Protein AF-A0A7R9J8U8-F1 (afdb_monomer_lite)

pLDDT: mean 71.61, std 13.4, range [35.66, 86.31]

Sequence (107 aa):
QFLWSFRLPGEAQKIDRMMECFAQRYCQLNPNIFTNTDTCYVLSFAIIMLNTSLHNPSVKEKPTVEQFISMNRGINNGGDLPQELLMVSDLNSAFVSLSGSQTEAWF

Organism: Timema californicum (NCBI:txid61474)

Foldseek 3Di:
DPDPDDDPDPVVVVVLVLLLVVLVVVCVVVVPFAPDSQLSSVLLVLVLVLVCLVPPPVNPDRDDLVNSQVVSALSRVHHGTDSCVSVDPVSVVVVCVSCDPCSVVSD

Radius of gyration: 14.06 Å; chains: 1; bounding box: 36×34×37 Å

Secondary structure (DSSP, 8-state):
----S----SHHHHHHHHHHHHHHHHHHH-TTT-SSHHHHHHHHHHHHHHHHHHH-TT-SSPPPHHHHHHHTTTTBTTBPPPHHHHH-HHHHHHHHHHHGGGGGGG-

Structure (mmCIF, N/CA/C/O backbone):
data_AF-A0A7R9J8U8-F1
#
_entry.id   AF-A0A7R9J8U8-F1
#
loop_
_atom_site.group_PDB
_atom_site.id
_atom_site.type_symbol
_atom_site.label_atom_id
_atom_site.label_alt_id
_atom_site.label_comp_id
_atom_site.label_asym_id
_atom_site.label_entity_id
_atom_site.label_seq_id
_atom_site.pdbx_PDB_ins_code
_atom_site.Cartn_x
_atom_site.Cartn_y
_atom_site.Cartn_z
_atom_site.occupancy
_atom_site.B_iso_or_equiv
_atom_site.auth_seq_id
_atom_site.auth_comp_id
_atom_site.auth_asym_id
_atom_site.auth_atom_id
_atom_site.pdbx_PDB_model_num
ATOM 1 N N . GLN A 1 1 ? -13.671 -14.207 -3.928 1.00 35.66 1 GLN A N 1
ATOM 2 C CA . GLN A 1 1 ? -12.718 -15.275 -3.554 1.00 35.66 1 GLN A CA 1
ATOM 3 C C . GLN A 1 1 ? -11.736 -15.437 -4.712 1.00 35.66 1 GLN A C 1
ATOM 5 O O . GLN A 1 1 ? -12.099 -16.056 -5.701 1.00 35.66 1 GLN A O 1
ATOM 10 N N . PHE A 1 2 ? -10.576 -14.767 -4.674 1.00 41.38 2 PHE A N 1
ATOM 11 C CA . PHE A 1 2 ? -9.695 -14.668 -5.853 1.00 41.38 2 PHE A CA 1
ATOM 12 C C . PHE A 1 2 ? -8.200 -14.549 -5.503 1.00 41.38 2 PHE A C 1
ATOM 14 O O . PHE A 1 2 ? -7.513 -13.676 -6.009 1.00 41.38 2 PHE A O 1
ATOM 21 N N . LEU A 1 3 ? -7.688 -15.413 -4.618 1.00 45.78 3 LEU A N 1
ATOM 22 C CA . LEU A 1 3 ? -6.253 -15.474 -4.289 1.00 45.78 3 LEU A CA 1
ATOM 23 C C . LEU A 1 3 ? -5.820 -16.912 -3.956 1.00 45.78 3 LEU A C 1
ATOM 25 O O . LEU A 1 3 ? -5.372 -17.177 -2.846 1.00 45.78 3 LEU A O 1
ATOM 29 N N . TRP A 1 4 ? -6.021 -17.877 -4.863 1.00 46.41 4 TRP A N 1
ATOM 30 C CA . TRP A 1 4 ? -5.726 -19.285 -4.536 1.00 46.41 4 TRP A CA 1
ATOM 31 C C . TRP A 1 4 ? -4.945 -20.112 -5.552 1.00 46.41 4 TRP A C 1
ATOM 33 O O . TRP A 1 4 ? -4.903 -21.332 -5.418 1.00 46.41 4 TRP A O 1
ATOM 43 N N . SER A 1 5 ? -4.260 -19.523 -6.532 1.00 43.38 5 SER A N 1
ATOM 44 C CA . SER A 1 5 ? -3.575 -20.394 -7.498 1.00 43.38 5 SER A CA 1
ATOM 45 C C . SER A 1 5 ? -2.422 -19.776 -8.268 1.00 43.38 5 SER A C 1
ATOM 47 O O . SER A 1 5 ? -2.304 -20.019 -9.457 1.00 43.38 5 SER A O 1
ATOM 49 N N . PHE A 1 6 ? -1.508 -19.084 -7.590 1.00 39.88 6 PHE A N 1
ATOM 50 C CA . PHE A 1 6 ? -0.110 -19.097 -8.025 1.00 39.88 6 PHE A CA 1
ATOM 51 C C . PHE A 1 6 ? 0.795 -19.154 -6.796 1.00 39.88 6 PHE A C 1
ATOM 53 O O . PHE A 1 6 ? 0.798 -18.257 -5.959 1.00 39.88 6 PHE A O 1
ATOM 60 N N . ARG A 1 7 ? 1.534 -20.257 -6.650 1.00 41.34 7 ARG A N 1
ATOM 61 C CA . ARG A 1 7 ? 2.593 -20.364 -5.646 1.00 41.34 7 ARG A CA 1
ATOM 62 C C . ARG A 1 7 ? 3.622 -19.265 -5.915 1.00 41.34 7 ARG A C 1
ATOM 64 O O . ARG A 1 7 ? 4.313 -19.337 -6.923 1.00 41.34 7 ARG A O 1
ATOM 71 N N . LEU A 1 8 ? 3.778 -18.318 -4.998 1.00 46.97 8 LEU A N 1
ATOM 72 C CA . LEU A 1 8 ? 4.982 -17.494 -4.916 1.00 46.97 8 LEU A CA 1
ATOM 73 C C . LEU A 1 8 ? 5.891 -18.125 -3.840 1.00 46.97 8 LEU A C 1
ATOM 75 O O . LEU A 1 8 ? 5.517 -18.146 -2.664 1.00 46.97 8 LEU A O 1
ATOM 79 N N . PRO A 1 9 ? 7.014 -18.762 -4.214 1.00 49.59 9 PRO A N 1
ATOM 80 C CA . PRO A 1 9 ? 7.740 -19.671 -3.335 1.00 49.59 9 PRO A CA 1
ATOM 81 C C . PRO A 1 9 ? 8.557 -18.886 -2.295 1.00 49.59 9 PRO A C 1
ATOM 83 O O . PRO A 1 9 ? 9.568 -18.283 -2.615 1.00 49.59 9 PRO A O 1
ATOM 86 N N . GLY A 1 10 ? 8.113 -18.878 -1.035 1.00 56.97 10 GLY A N 1
ATOM 87 C CA . GLY A 1 10 ? 8.876 -18.412 0.137 1.00 56.97 10 GLY A CA 1
ATOM 88 C C . GLY A 1 10 ? 9.053 -16.895 0.298 1.00 56.97 10 GLY A C 1
ATOM 89 O O . GLY A 1 10 ? 8.977 -16.403 1.422 1.00 56.97 10 GLY A O 1
ATOM 90 N N . GLU A 1 11 ? 9.254 -16.144 -0.783 1.00 59.78 11 GLU A N 1
ATOM 91 C CA . GLU A 1 11 ? 9.477 -14.692 -0.731 1.00 59.78 11 GLU A CA 1
ATOM 92 C C . GLU A 1 11 ? 8.177 -13.918 -0.547 1.00 59.78 11 GLU A C 1
ATOM 94 O O . GLU A 1 11 ? 8.080 -13.151 0.402 1.00 59.78 11 GLU A O 1
ATOM 99 N N . ALA A 1 12 ? 7.126 -14.200 -1.322 1.00 64.06 12 ALA A N 1
ATOM 100 C CA . ALA A 1 12 ? 5.846 -13.502 -1.152 1.00 64.06 12 ALA A CA 1
ATOM 101 C C . ALA A 1 12 ? 5.210 -13.697 0.229 1.00 64.06 12 ALA A C 1
ATOM 103 O O . ALA A 1 12 ? 4.536 -12.801 0.714 1.00 64.06 12 ALA A O 1
ATOM 104 N N . GLN A 1 13 ? 5.458 -14.826 0.903 1.00 64.69 13 GLN A N 1
ATOM 105 C CA . GLN A 1 13 ? 5.030 -15.001 2.298 1.00 64.69 13 GLN A CA 1
ATOM 106 C C . GLN A 1 13 ? 5.786 -14.081 3.265 1.00 64.69 13 GLN A C 1
ATOM 108 O O . GLN A 1 13 ? 5.228 -13.661 4.278 1.00 64.69 13 GLN A O 1
ATOM 113 N N . LYS A 1 14 ? 7.054 -13.763 2.980 1.00 69.88 14 LYS A N 1
ATOM 114 C CA . LYS A 1 14 ? 7.793 -12.746 3.738 1.00 69.88 14 LYS A CA 1
ATOM 115 C C . LYS A 1 14 ? 7.252 -11.359 3.426 1.00 69.88 14 LYS A C 1
ATOM 117 O O . LYS A 1 14 ? 7.116 -10.571 4.356 1.00 69.88 14 LYS A O 1
ATOM 122 N N . ILE A 1 15 ? 6.909 -11.100 2.161 1.00 70.88 15 ILE A N 1
ATOM 123 C CA . ILE A 1 15 ? 6.306 -9.833 1.753 1.00 70.88 15 ILE A CA 1
ATOM 124 C C . ILE A 1 15 ? 5.006 -9.600 2.505 1.00 70.88 15 ILE A C 1
ATOM 126 O O . ILE A 1 15 ? 4.867 -8.589 3.181 1.00 70.88 15 ILE A O 1
ATOM 130 N N . ASP A 1 16 ? 4.116 -10.583 2.479 1.00 74.75 16 ASP A N 1
ATOM 131 C CA . ASP A 1 16 ? 2.822 -10.528 3.147 1.00 74.75 16 ASP A CA 1
ATOM 132 C C . ASP A 1 16 ? 2.956 -10.226 4.649 1.00 74.75 16 ASP A C 1
ATOM 134 O O . ASP A 1 16 ? 2.342 -9.290 5.153 1.00 74.75 16 ASP A O 1
ATOM 138 N N . ARG A 1 17 ? 3.867 -10.915 5.353 1.00 78.12 17 ARG A N 1
ATOM 139 C CA . ARG A 1 17 ? 4.133 -10.642 6.777 1.00 78.12 17 ARG A CA 1
ATOM 140 C C . ARG A 1 17 ? 4.713 -9.253 7.035 1.00 78.12 17 ARG A C 1
ATOM 142 O O . ARG A 1 17 ? 4.341 -8.615 8.017 1.00 78.12 17 ARG A O 1
ATOM 149 N N . MET A 1 18 ? 5.637 -8.784 6.194 1.00 73.44 18 MET A N 1
ATOM 150 C CA . MET A 1 18 ? 6.176 -7.427 6.332 1.00 73.44 18 MET A CA 1
ATOM 151 C C . MET A 1 18 ? 5.090 -6.380 6.079 1.00 73.44 18 MET A C 1
ATOM 153 O O . MET A 1 18 ? 5.026 -5.397 6.816 1.00 73.44 18 MET A O 1
ATOM 157 N N . MET A 1 19 ? 4.198 -6.629 5.118 1.00 75.88 19 MET A N 1
ATOM 158 C CA . MET A 1 19 ? 3.052 -5.769 4.836 1.00 75.88 19 MET A CA 1
ATOM 159 C C . MET A 1 19 ? 2.065 -5.706 5.989 1.00 75.88 19 MET A C 1
ATOM 161 O O . MET A 1 19 ? 1.600 -4.622 6.335 1.00 75.88 19 MET A O 1
ATOM 165 N N . GLU A 1 20 ? 1.776 -6.840 6.614 1.00 80.12 20 GLU A N 1
ATOM 166 C CA . GLU A 1 20 ? 0.873 -6.914 7.758 1.00 80.12 20 GLU A CA 1
ATOM 167 C C . GLU A 1 20 ? 1.433 -6.137 8.961 1.00 80.12 20 GLU A C 1
ATOM 169 O O . GLU A 1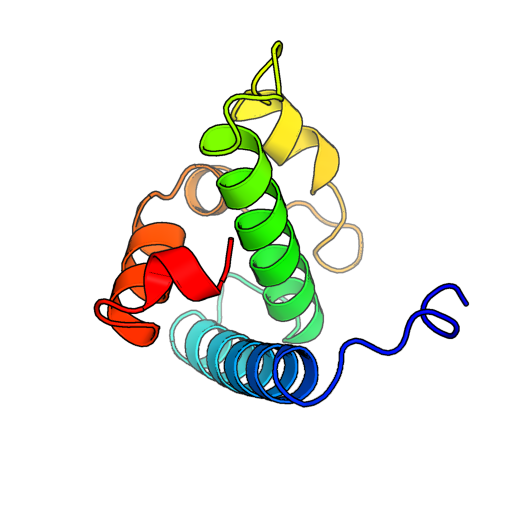 20 ? 0.743 -5.296 9.547 1.00 80.12 20 GLU A O 1
ATOM 174 N N . CYS A 1 21 ? 2.719 -6.332 9.281 1.00 78.44 21 CYS A N 1
ATOM 175 C CA . CYS A 1 21 ? 3.397 -5.577 10.336 1.00 78.44 21 CYS A CA 1
ATOM 176 C C . CYS A 1 21 ? 3.476 -4.078 10.020 1.00 78.44 21 CYS A C 1
ATOM 178 O O . CYS A 1 21 ? 3.280 -3.250 10.915 1.00 78.44 21 CYS A O 1
ATOM 180 N N . PHE A 1 22 ? 3.743 -3.720 8.762 1.00 77.50 22 PHE A N 1
ATOM 181 C CA . PHE A 1 22 ? 3.755 -2.331 8.323 1.00 77.50 22 PHE A CA 1
ATOM 182 C C . PHE A 1 22 ? 2.383 -1.682 8.491 1.00 77.50 22 PHE A C 1
ATOM 184 O O . PHE A 1 22 ? 2.287 -0.645 9.143 1.00 77.50 22 PHE A O 1
ATOM 191 N N . ALA A 1 23 ? 1.326 -2.310 7.972 1.00 80.94 23 ALA A N 1
ATOM 192 C CA . ALA A 1 23 ? -0.032 -1.789 8.044 1.00 80.94 23 ALA A CA 1
ATOM 193 C C . ALA A 1 23 ? -0.478 -1.591 9.499 1.00 80.94 23 ALA A C 1
ATOM 195 O O . ALA A 1 23 ? -0.981 -0.527 9.863 1.00 80.94 23 ALA A O 1
ATOM 196 N N . GLN A 1 24 ? -0.207 -2.570 10.368 1.00 81.62 24 GLN A N 1
ATOM 197 C CA . GLN A 1 24 ? -0.475 -2.451 11.803 1.00 81.62 24 GLN A CA 1
ATOM 198 C C . GLN A 1 24 ? 0.275 -1.271 12.424 1.00 81.62 24 GLN A C 1
ATOM 200 O O . GLN A 1 24 ? -0.323 -0.458 13.134 1.00 81.62 24 GLN A O 1
ATOM 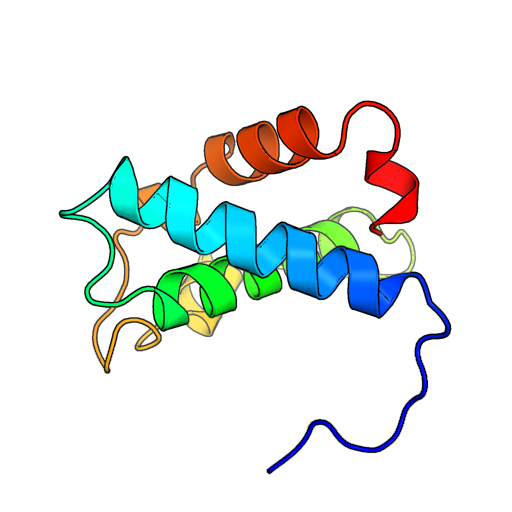205 N N . ARG A 1 25 ? 1.578 -1.147 12.150 1.00 80.81 25 ARG A N 1
ATOM 206 C CA . ARG A 1 25 ? 2.400 -0.078 12.722 1.00 80.81 25 ARG A CA 1
ATOM 207 C C . ARG A 1 25 ? 1.990 1.297 12.203 1.00 80.81 25 ARG A C 1
ATOM 209 O O . ARG A 1 25 ? 1.923 2.243 12.984 1.00 80.81 25 ARG A O 1
ATOM 216 N N . TYR A 1 26 ? 1.700 1.408 10.914 1.00 76.81 26 TYR A N 1
ATOM 217 C CA . TYR A 1 26 ? 1.309 2.656 10.278 1.00 76.81 26 TYR A CA 1
ATOM 218 C C . TYR A 1 26 ? -0.073 3.115 10.758 1.00 76.81 26 TYR A C 1
ATOM 220 O O . TYR A 1 26 ? -0.222 4.286 11.099 1.00 76.81 26 TYR A O 1
ATOM 228 N N . CYS A 1 27 ? -1.043 2.205 10.915 1.00 79.44 27 CYS A N 1
ATOM 229 C CA . CYS A 1 27 ? -2.322 2.512 11.567 1.00 79.44 27 CYS A CA 1
ATOM 230 C C . CYS A 1 27 ? -2.152 2.993 13.013 1.00 79.44 27 CYS A C 1
ATOM 232 O O . CYS A 1 27 ? -2.802 3.955 13.410 1.00 79.44 27 CYS A O 1
ATOM 234 N N . GLN A 1 28 ? -1.276 2.360 13.802 1.00 80.81 28 GLN A N 1
ATOM 235 C CA . GLN A 1 28 ? -1.024 2.776 15.191 1.00 80.81 28 GLN A CA 1
ATOM 236 C C . GLN A 1 28 ? -0.424 4.181 15.288 1.00 80.81 28 GLN A C 1
ATOM 238 O O . GLN A 1 28 ? -0.759 4.930 16.202 1.00 80.81 28 GLN A O 1
ATOM 243 N N . LEU A 1 29 ? 0.475 4.532 14.365 1.00 79.94 29 LEU A N 1
ATOM 244 C CA . LEU A 1 29 ? 1.085 5.861 14.314 1.00 79.94 29 LEU A CA 1
ATOM 245 C C . LEU A 1 29 ? 0.125 6.919 13.749 1.00 79.94 29 LEU A C 1
ATOM 247 O O . LEU A 1 29 ? 0.283 8.099 14.048 1.00 79.94 29 LEU A O 1
ATOM 251 N N . ASN A 1 30 ? -0.882 6.496 12.980 1.00 78.50 30 ASN A N 1
ATOM 252 C CA . ASN A 1 30 ? -1.831 7.367 12.293 1.00 78.50 30 ASN A CA 1
ATOM 253 C C . ASN A 1 30 ? -3.296 6.979 12.599 1.00 78.50 30 ASN A C 1
ATOM 255 O O . ASN A 1 30 ? -4.041 6.601 11.687 1.00 78.50 30 ASN A O 1
ATOM 259 N N . PRO A 1 31 ? -3.746 7.090 13.864 1.00 77.56 31 PRO A N 1
ATOM 260 C CA . PRO A 1 31 ? -5.042 6.563 14.308 1.00 77.56 31 PRO A CA 1
ATOM 261 C C . PRO A 1 31 ? -6.261 7.256 13.679 1.00 77.56 31 PRO A C 1
ATOM 263 O O . PRO A 1 31 ? -7.353 6.702 13.701 1.00 77.56 31 PRO A O 1
ATOM 266 N N . ASN A 1 32 ? -6.089 8.452 13.105 1.00 80.62 32 ASN A N 1
ATOM 267 C CA . ASN A 1 32 ? -7.178 9.234 12.506 1.00 80.62 32 ASN A CA 1
ATOM 268 C C . ASN A 1 32 ? -7.293 9.064 10.984 1.00 80.62 32 ASN A C 1
ATOM 270 O O . ASN A 1 32 ? -8.177 9.659 10.373 1.00 80.62 32 ASN A O 1
ATOM 274 N N . ILE A 1 33 ? -6.381 8.310 10.363 1.00 76.75 33 ILE A N 1
ATOM 275 C CA . ILE A 1 33 ? -6.297 8.198 8.901 1.00 76.75 33 ILE A CA 1
ATOM 276 C C . ILE A 1 33 ? -7.061 6.975 8.390 1.00 76.75 33 ILE A C 1
ATOM 278 O O . ILE A 1 33 ? -7.756 7.065 7.381 1.00 76.75 33 ILE A O 1
ATOM 282 N N . PHE A 1 34 ? -6.950 5.841 9.083 1.00 79.31 34 PHE A N 1
ATOM 283 C CA . PHE A 1 34 ? -7.569 4.585 8.663 1.00 79.31 34 PHE A CA 1
ATOM 284 C C . PHE A 1 34 ? -8.648 4.163 9.643 1.00 79.31 34 PHE A C 1
ATOM 286 O O . PHE A 1 34 ? -8.428 4.156 10.853 1.00 79.31 34 PHE A O 1
ATOM 293 N N . THR A 1 35 ? -9.798 3.750 9.118 1.00 77.81 35 THR A N 1
ATOM 294 C CA . THR A 1 35 ? -10.902 3.249 9.944 1.00 77.81 35 THR A CA 1
ATOM 295 C C . THR A 1 35 ? -10.665 1.804 10.397 1.00 77.81 35 THR A C 1
ATOM 297 O O . THR A 1 35 ? -11.171 1.393 11.438 1.00 77.81 35 THR A O 1
ATOM 300 N N . ASN A 1 36 ? -9.874 1.031 9.647 1.00 79.31 36 ASN A N 1
ATOM 301 C CA . ASN A 1 36 ? -9.402 -0.295 10.039 1.00 79.31 36 ASN A CA 1
ATOM 302 C C . ASN A 1 36 ? -7.997 -0.581 9.480 1.00 79.31 36 ASN A C 1
ATOM 304 O O . ASN A 1 36 ? -7.513 0.080 8.559 1.00 79.31 36 ASN A O 1
ATOM 308 N N . THR A 1 37 ? -7.345 -1.600 10.037 1.00 80.81 37 THR A N 1
ATOM 309 C CA . THR A 1 37 ? -6.023 -2.050 9.581 1.00 80.81 37 THR A CA 1
ATOM 310 C C . THR A 1 37 ? -6.071 -2.685 8.190 1.00 80.81 37 THR A C 1
ATOM 312 O O . THR A 1 37 ? -5.116 -2.544 7.430 1.00 80.81 37 THR A O 1
ATOM 315 N N . ASP A 1 38 ? -7.202 -3.289 7.814 1.00 84.00 38 ASP A N 1
ATOM 316 C CA . ASP A 1 38 ? -7.397 -3.905 6.495 1.00 84.00 38 ASP A CA 1
ATOM 317 C C . ASP A 1 38 ? -7.273 -2.880 5.359 1.00 84.00 38 ASP A C 1
ATOM 319 O O . ASP A 1 38 ? -6.638 -3.152 4.343 1.00 84.00 38 ASP A O 1
ATOM 323 N N . THR A 1 39 ? -7.799 -1.665 5.546 1.00 85.19 39 THR A N 1
ATOM 324 C CA . THR A 1 39 ? -7.666 -0.568 4.573 1.00 85.19 39 THR A CA 1
ATOM 325 C C . THR A 1 39 ? -6.203 -0.185 4.386 1.00 85.19 39 THR A C 1
ATOM 327 O O . THR A 1 39 ? -5.758 0.047 3.264 1.00 85.19 39 THR A O 1
ATOM 330 N N . CYS A 1 40 ? -5.434 -0.138 5.474 1.00 83.31 40 CYS A N 1
ATOM 331 C CA . CYS A 1 40 ? -4.011 0.173 5.408 1.00 83.31 40 CYS A CA 1
ATOM 332 C C . CYS A 1 40 ? -3.225 -0.937 4.702 1.00 83.31 40 CYS A C 1
ATOM 334 O O . CYS A 1 40 ? -2.360 -0.644 3.878 1.00 83.31 40 CYS A O 1
ATOM 336 N N . TYR A 1 41 ? -3.572 -2.203 4.944 1.00 83.12 41 TYR A N 1
ATOM 337 C CA . TYR A 1 41 ? -2.997 -3.343 4.232 1.00 83.12 41 TYR A CA 1
ATOM 338 C C . TYR A 1 41 ? -3.289 -3.270 2.725 1.00 83.12 41 TYR A C 1
ATOM 340 O O . TYR A 1 41 ? -2.358 -3.312 1.918 1.00 83.12 41 TYR A O 1
ATOM 348 N N . VAL A 1 42 ? -4.554 -3.065 2.339 1.00 84.19 42 VAL A N 1
ATOM 349 C CA . VAL A 1 42 ? -4.969 -2.930 0.930 1.00 84.19 42 VAL A CA 1
ATOM 350 C C . VAL A 1 42 ? -4.261 -1.757 0.255 1.00 84.19 42 VAL A C 1
ATOM 352 O O . VAL A 1 42 ? -3.708 -1.924 -0.834 1.00 84.19 42 VAL A O 1
ATOM 355 N N . LEU A 1 43 ? -4.216 -0.592 0.910 1.00 82.94 43 LEU A N 1
ATOM 356 C CA . LEU A 1 43 ? -3.506 0.574 0.389 1.00 82.94 43 LEU A CA 1
ATOM 357 C C . LEU A 1 43 ? -2.027 0.261 0.158 1.00 82.94 43 LEU A C 1
ATOM 359 O O . LEU A 1 43 ? -1.460 0.628 -0.869 1.00 82.94 43 LEU A O 1
ATOM 363 N N . SER A 1 44 ? -1.393 -0.431 1.098 1.00 77.81 44 SER A N 1
ATOM 364 C CA . SER A 1 44 ? 0.032 -0.705 0.998 1.00 77.81 44 SER A CA 1
ATOM 365 C C . SER A 1 44 ? 0.353 -1.673 -0.154 1.00 77.81 44 SER A C 1
ATOM 367 O O . SER A 1 44 ? 1.341 -1.480 -0.861 1.00 77.81 44 SER A O 1
ATOM 369 N N . PHE A 1 45 ? -0.526 -2.642 -0.437 1.00 78.50 45 PHE A N 1
ATOM 370 C CA . PHE A 1 45 ? -0.448 -3.460 -1.657 1.00 78.50 45 PHE A CA 1
ATOM 371 C C . PHE A 1 45 ? -0.649 -2.641 -2.935 1.00 78.50 45 PHE A C 1
ATOM 373 O O . PHE A 1 45 ? 0.071 -2.840 -3.917 1.00 78.50 45 PHE A O 1
ATOM 380 N N . ALA A 1 46 ? -1.601 -1.705 -2.932 1.00 82.44 46 ALA A N 1
ATOM 381 C CA . ALA A 1 46 ? -1.826 -0.817 -4.067 1.00 82.44 46 ALA A CA 1
ATOM 382 C C . ALA A 1 46 ? -0.572 0.015 -4.387 1.00 82.44 46 ALA A C 1
ATOM 384 O O . ALA A 1 46 ? -0.226 0.177 -5.557 1.00 82.44 46 ALA A O 1
ATOM 385 N N . ILE A 1 47 ? 0.151 0.473 -3.364 1.00 77.31 47 ILE A N 1
ATOM 386 C CA . ILE A 1 47 ? 1.408 1.221 -3.511 1.00 77.31 47 ILE A CA 1
ATOM 387 C C . ILE A 1 47 ? 2.527 0.353 -4.096 1.00 77.31 47 ILE A C 1
ATOM 389 O O . ILE A 1 47 ? 3.290 0.835 -4.936 1.00 77.31 47 ILE A O 1
ATOM 393 N N . ILE A 1 48 ? 2.626 -0.920 -3.704 1.00 76.12 48 ILE A N 1
ATOM 394 C CA . ILE A 1 48 ? 3.587 -1.852 -4.317 1.00 76.12 48 ILE A CA 1
ATOM 395 C C . ILE A 1 48 ? 3.278 -2.005 -5.807 1.00 76.12 48 ILE A C 1
ATOM 397 O O . ILE A 1 48 ? 4.154 -1.776 -6.636 1.00 76.12 48 ILE A O 1
ATOM 40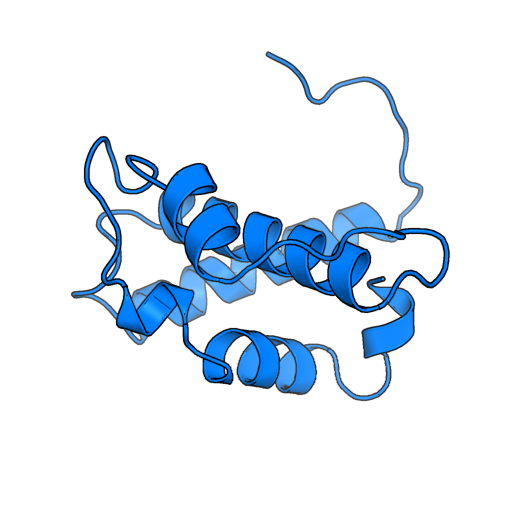1 N N . MET A 1 49 ? 2.021 -2.293 -6.161 1.00 78.44 49 MET A N 1
ATOM 402 C CA . MET A 1 49 ? 1.611 -2.433 -7.565 1.00 78.44 49 MET A CA 1
ATOM 403 C C . MET A 1 49 ? 1.845 -1.154 -8.380 1.00 78.44 49 MET A C 1
ATOM 405 O O . MET A 1 49 ? 2.248 -1.225 -9.547 1.00 78.44 49 MET A O 1
ATOM 409 N N . LEU A 1 50 ? 1.616 0.014 -7.770 1.00 80.56 50 LEU A N 1
ATOM 410 C CA . LEU A 1 50 ? 1.913 1.305 -8.378 1.00 80.56 50 LEU A CA 1
ATOM 411 C C . LEU A 1 50 ? 3.413 1.431 -8.659 1.00 80.56 50 LEU A C 1
ATOM 413 O O . LEU A 1 50 ? 3.794 1.715 -9.792 1.00 80.56 50 LEU A O 1
ATOM 417 N N . ASN A 1 51 ? 4.268 1.168 -7.669 1.00 73.81 51 ASN A N 1
ATOM 418 C CA . ASN A 1 51 ? 5.718 1.250 -7.839 1.00 73.81 51 ASN A CA 1
ATOM 419 C C . ASN A 1 51 ? 6.250 0.266 -8.882 1.00 73.81 51 ASN A C 1
ATOM 421 O O . ASN A 1 51 ? 7.055 0.681 -9.719 1.00 73.81 51 ASN A O 1
ATOM 425 N N . THR A 1 52 ? 5.771 -0.983 -8.886 1.00 73.62 52 THR A N 1
ATOM 426 C CA . THR A 1 52 ? 6.109 -1.971 -9.921 1.00 73.62 52 THR A CA 1
ATOM 427 C C . THR A 1 52 ? 5.733 -1.440 -11.302 1.00 73.62 52 THR A C 1
ATOM 429 O O . THR A 1 52 ? 6.534 -1.501 -12.229 1.00 73.62 52 THR A O 1
ATOM 432 N N . SER A 1 53 ? 4.551 -0.836 -11.449 1.00 76.88 53 SER A N 1
ATOM 433 C CA . SER A 1 53 ? 4.113 -0.262 -12.729 1.00 76.88 53 SER A CA 1
ATOM 434 C C . SER A 1 53 ? 4.939 0.961 -13.147 1.00 76.88 53 SER A C 1
ATOM 436 O O . SER A 1 53 ? 5.224 1.137 -14.329 1.00 76.88 53 SER A O 1
ATOM 438 N N . LEU A 1 54 ? 5.349 1.803 -12.193 1.00 75.31 54 LEU A N 1
ATOM 439 C CA . LEU A 1 54 ? 6.149 3.004 -12.453 1.00 75.31 54 LEU A CA 1
ATOM 440 C C . LEU A 1 54 ? 7.601 2.686 -12.836 1.00 75.31 54 LEU A C 1
ATOM 442 O O . LEU A 1 54 ? 8.189 3.431 -13.628 1.00 75.31 54 LEU A O 1
ATOM 446 N N . HIS A 1 55 ? 8.176 1.611 -12.294 1.00 73.06 55 HIS A N 1
ATOM 447 C CA . HIS A 1 55 ? 9.573 1.226 -12.527 1.00 73.06 55 HIS A CA 1
ATOM 448 C C . HIS A 1 55 ? 9.744 0.148 -13.599 1.00 73.06 55 HIS A C 1
ATOM 450 O O . HIS A 1 55 ? 10.842 0.010 -14.133 1.00 73.06 55 HIS A O 1
ATOM 456 N N . ASN A 1 56 ? 8.686 -0.574 -13.976 1.00 74.12 56 ASN A N 1
ATOM 457 C CA . ASN A 1 56 ? 8.761 -1.573 -15.035 1.00 74.12 56 ASN A CA 1
ATOM 458 C C . ASN A 1 56 ? 8.887 -0.897 -16.420 1.00 74.12 56 ASN A C 1
ATOM 460 O O . ASN A 1 56 ? 7.927 -0.282 -16.890 1.00 74.12 56 ASN A O 1
ATOM 464 N N . PRO A 1 57 ? 10.024 -1.048 -17.131 1.00 76.06 57 PRO A N 1
ATOM 465 C CA . PRO A 1 57 ? 10.234 -0.424 -18.441 1.00 76.06 57 PRO A CA 1
ATOM 466 C C . PRO A 1 57 ? 9.309 -0.978 -19.537 1.00 76.06 57 PRO A C 1
ATOM 468 O O . PRO A 1 57 ? 9.165 -0.359 -20.590 1.00 76.06 57 PRO A O 1
ATOM 471 N N . SER A 1 58 ? 8.665 -2.126 -19.303 1.00 81.69 58 SER A N 1
ATOM 472 C CA . SER A 1 58 ? 7.686 -2.718 -20.224 1.00 81.69 58 SER A CA 1
ATOM 473 C C . SER A 1 58 ? 6.329 -2.008 -20.180 1.00 81.69 58 SER A C 1
ATOM 475 O O . SER A 1 58 ? 5.531 -2.148 -21.110 1.00 81.69 58 SER A O 1
ATOM 477 N N . VAL A 1 59 ? 6.051 -1.244 -19.118 1.00 81.25 59 VAL A N 1
ATOM 478 C CA . VAL A 1 59 ? 4.820 -0.461 -18.973 1.00 81.25 59 VAL A CA 1
ATOM 479 C C . VAL A 1 59 ? 4.983 0.850 -19.739 1.00 81.25 59 VAL A C 1
ATOM 481 O O . VAL A 1 59 ? 5.709 1.753 -19.327 1.00 81.25 59 VAL A O 1
ATOM 484 N N . LYS A 1 60 ? 4.311 0.945 -20.891 1.00 81.56 60 LYS A N 1
ATOM 485 C CA . LYS A 1 60 ? 4.379 2.122 -21.774 1.00 81.56 60 LYS A CA 1
ATOM 486 C C . LYS A 1 60 ? 3.611 3.320 -21.221 1.00 81.56 60 LYS A C 1
ATOM 488 O O . LYS A 1 60 ? 4.067 4.450 -21.352 1.00 81.56 60 LYS A O 1
ATOM 493 N N . GLU A 1 61 ? 2.461 3.063 -20.607 1.00 85.06 61 GLU A N 1
ATOM 494 C CA . GLU A 1 61 ? 1.616 4.081 -19.989 1.00 85.06 61 GLU A CA 1
ATOM 495 C C . GLU A 1 61 ? 1.670 3.916 -18.479 1.00 85.06 61 GLU A C 1
ATOM 497 O O . GLU A 1 61 ? 1.097 2.989 -17.908 1.00 85.06 61 GLU A O 1
ATOM 502 N N . LYS A 1 62 ? 2.423 4.807 -17.839 1.00 79.56 62 LYS A N 1
ATOM 503 C CA . LYS A 1 62 ? 2.571 4.812 -16.390 1.00 79.56 62 LYS A CA 1
ATOM 504 C C . LYS A 1 62 ? 1.302 5.381 -15.752 1.00 79.56 62 LYS A C 1
ATOM 506 O O . LYS A 1 62 ? 0.856 6.443 -16.190 1.00 79.56 62 LYS A O 1
ATOM 511 N N . PRO A 1 63 ? 0.734 4.715 -14.734 1.00 81.00 63 PRO A N 1
ATOM 512 C CA . PRO A 1 63 ? -0.452 5.215 -14.059 1.00 81.00 63 PRO A CA 1
ATOM 513 C C . PRO A 1 63 ? -0.195 6.589 -13.433 1.00 81.00 63 PRO A C 1
ATOM 515 O O . PRO A 1 63 ? 0.840 6.805 -12.795 1.00 81.00 63 PRO A O 1
ATOM 518 N N . THR A 1 64 ? -1.132 7.520 -13.619 1.00 83.81 64 THR A N 1
ATOM 519 C CA . THR A 1 64 ? -1.063 8.842 -12.982 1.00 83.81 64 THR A CA 1
ATOM 520 C C . THR A 1 64 ? -1.523 8.772 -11.529 1.00 83.81 64 THR A C 1
ATOM 522 O O . THR A 1 64 ? -2.195 7.827 -11.105 1.00 83.81 64 THR A O 1
ATOM 525 N N . VAL A 1 65 ? -1.197 9.806 -10.755 1.00 78.50 65 VAL A N 1
ATOM 526 C CA . VAL A 1 65 ? -1.653 9.931 -9.366 1.00 78.50 65 VAL A CA 1
ATOM 527 C C . VAL A 1 65 ? -3.184 9.950 -9.299 1.00 78.50 65 VAL A C 1
ATOM 529 O O . VAL A 1 65 ? -3.772 9.298 -8.442 1.00 78.50 65 VAL A O 1
ATOM 532 N N . GLU A 1 66 ? -3.856 10.613 -10.240 1.00 83.06 66 GLU A N 1
ATOM 533 C CA . GLU A 1 66 ? -5.321 10.659 -10.314 1.00 83.06 66 GLU A CA 1
ATOM 534 C C . GLU A 1 66 ? -5.924 9.281 -10.596 1.00 83.06 66 GLU A C 1
ATOM 536 O O . GLU A 1 66 ? -6.941 8.919 -10.001 1.00 83.06 66 GLU A O 1
ATOM 541 N N . GLN A 1 67 ? -5.292 8.493 -11.473 1.00 84.94 67 GLN A N 1
ATOM 542 C CA . GLN A 1 67 ? -5.709 7.114 -11.731 1.00 84.94 67 GLN A CA 1
ATOM 543 C C . GLN A 1 67 ? -5.543 6.259 -10.475 1.00 84.94 67 GLN A C 1
ATOM 545 O O . GLN A 1 67 ? -6.468 5.535 -10.108 1.00 84.94 67 GLN A O 1
ATOM 550 N N . PHE A 1 68 ? -4.422 6.401 -9.766 1.00 84.12 68 PHE A N 1
ATOM 551 C CA . PHE A 1 68 ? -4.196 5.709 -8.500 1.00 84.12 68 PHE A CA 1
ATOM 552 C C . PHE A 1 68 ? -5.232 6.092 -7.432 1.00 84.12 68 PHE A C 1
ATOM 554 O O . PHE A 1 68 ? -5.795 5.212 -6.777 1.00 84.12 68 PHE A O 1
ATOM 561 N N . ILE A 1 69 ? -5.552 7.382 -7.297 1.00 83.88 69 ILE A N 1
ATOM 562 C CA . ILE A 1 69 ? -6.600 7.865 -6.386 1.00 83.88 69 ILE A CA 1
ATOM 563 C C . ILE A 1 69 ? -7.954 7.267 -6.771 1.00 83.88 69 ILE A C 1
ATOM 565 O O . ILE A 1 69 ? -8.672 6.768 -5.908 1.00 83.88 69 ILE A O 1
ATOM 569 N N . SER A 1 70 ? -8.298 7.274 -8.061 1.00 86.00 70 SER A N 1
ATOM 570 C CA . SER A 1 70 ? -9.560 6.713 -8.549 1.00 86.00 70 SER A CA 1
ATOM 571 C C . SER A 1 70 ? -9.669 5.208 -8.302 1.00 86.00 70 SER A C 1
ATOM 573 O O . SER A 1 70 ? -10.756 4.731 -7.982 1.00 86.00 70 SER A O 1
ATOM 575 N N . MET A 1 71 ? -8.572 4.461 -8.447 1.00 84.81 71 MET A N 1
ATOM 576 C CA . MET A 1 71 ? -8.535 3.013 -8.207 1.00 84.81 71 MET A CA 1
ATOM 577 C C . MET A 1 71 ? -8.723 2.653 -6.731 1.00 84.81 71 MET A C 1
ATOM 579 O O . MET A 1 71 ? -9.206 1.566 -6.429 1.00 84.81 71 MET A O 1
ATOM 583 N N . ASN A 1 72 ? -8.361 3.561 -5.826 1.00 84.50 72 ASN A N 1
ATOM 584 C CA . ASN A 1 72 ? -8.442 3.366 -4.381 1.00 84.50 72 ASN A CA 1
ATOM 585 C C . ASN A 1 72 ? -9.621 4.122 -3.743 1.00 84.50 72 ASN A C 1
ATOM 587 O O . ASN A 1 72 ? -9.661 4.293 -2.526 1.00 84.50 72 ASN A O 1
ATOM 591 N N . ARG A 1 73 ? -10.606 4.575 -4.528 1.00 86.19 73 ARG A N 1
ATOM 592 C CA . ARG A 1 73 ? -11.843 5.123 -3.958 1.00 86.19 73 ARG A CA 1
ATOM 593 C C . ARG A 1 73 ? -12.649 4.042 -3.248 1.00 86.19 73 ARG A C 1
ATOM 595 O O . ARG A 1 73 ? -12.726 2.905 -3.711 1.00 86.19 73 ARG A O 1
ATOM 602 N N . GLY A 1 74 ? -13.258 4.398 -2.124 1.00 85.06 74 GLY A N 1
ATOM 603 C CA . GLY A 1 74 ? -14.099 3.495 -1.340 1.00 85.06 74 GLY A CA 1
ATOM 604 C C . GLY A 1 74 ? -13.353 2.415 -0.546 1.00 85.06 74 GLY A C 1
ATOM 605 O O . GLY A 1 74 ? -14.009 1.618 0.127 1.00 85.06 74 GLY A O 1
ATOM 606 N N . ILE A 1 75 ? -12.013 2.361 -0.584 1.00 86.31 75 ILE A N 1
ATOM 607 C CA . ILE A 1 75 ? -11.264 1.297 0.109 1.00 86.31 75 ILE A CA 1
ATOM 608 C C . ILE A 1 75 ? -11.335 1.417 1.634 1.00 86.31 75 ILE A C 1
ATOM 610 O O . ILE A 1 75 ? -11.118 0.428 2.326 1.00 86.31 75 ILE A O 1
ATOM 614 N N . ASN A 1 76 ? -11.684 2.595 2.162 1.00 85.12 76 ASN A N 1
ATOM 615 C CA . ASN A 1 76 ? -11.803 2.842 3.595 1.00 85.12 76 ASN A CA 1
ATOM 616 C C . ASN A 1 76 ? -13.233 2.570 4.087 1.00 85.12 76 ASN A C 1
ATOM 618 O O . ASN A 1 76 ? -13.981 3.498 4.392 1.00 85.12 76 ASN A O 1
ATOM 622 N N . ASN A 1 77 ? -13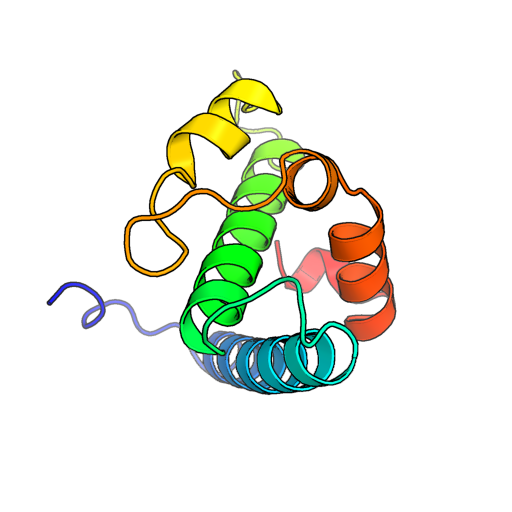.642 1.294 4.112 1.00 82.56 77 ASN A N 1
ATOM 623 C CA . ASN A 1 77 ? -15.002 0.856 4.478 1.00 82.56 77 ASN A CA 1
ATOM 624 C C . ASN A 1 77 ? -16.125 1.560 3.683 1.00 82.56 77 ASN A C 1
ATOM 626 O O . ASN A 1 77 ? -17.163 1.928 4.233 1.00 82.56 77 ASN A O 1
ATOM 630 N N . GLY A 1 78 ? -15.920 1.757 2.378 1.00 80.62 78 GLY A N 1
ATOM 631 C CA . GLY A 1 78 ? -16.858 2.465 1.502 1.00 80.62 78 GLY A CA 1
ATOM 632 C C . GLY A 1 78 ? -16.642 3.980 1.442 1.00 80.62 78 GLY A C 1
ATOM 633 O O . GLY A 1 78 ? -17.304 4.644 0.648 1.00 80.62 78 GLY A O 1
ATOM 634 N N . GLY A 1 79 ? -15.712 4.521 2.235 1.00 83.62 79 GLY A N 1
ATOM 635 C CA . GLY A 1 79 ? -15.240 5.901 2.152 1.00 83.62 79 GLY A CA 1
ATOM 636 C C . GLY A 1 79 ? -13.909 6.041 1.408 1.00 83.62 79 GLY A C 1
ATOM 637 O O . GLY A 1 79 ? -13.192 5.065 1.171 1.00 83.62 79 GLY A O 1
ATOM 638 N N . ASP A 1 80 ? -13.565 7.280 1.072 1.00 85.75 80 ASP A N 1
ATOM 639 C CA . ASP A 1 80 ? -12.302 7.627 0.420 1.00 85.75 80 ASP A CA 1
ATOM 640 C C . ASP A 1 80 ? -11.220 7.966 1.454 1.00 85.75 80 ASP A C 1
ATOM 642 O O . ASP A 1 80 ? -11.501 8.541 2.509 1.00 85.75 80 ASP A O 1
ATOM 646 N N . LEU A 1 81 ? -9.969 7.621 1.145 1.00 84.12 81 LEU A N 1
ATOM 647 C CA . LEU A 1 81 ? -8.818 8.076 1.924 1.00 84.12 81 LEU A CA 1
ATOM 648 C C . LEU A 1 81 ? -8.455 9.526 1.559 1.00 84.12 81 LEU A C 1
ATOM 650 O O . LEU A 1 81 ? -8.710 9.955 0.429 1.00 84.12 81 LEU A O 1
ATOM 654 N N . PRO A 1 82 ? -7.828 10.288 2.476 1.00 82.38 82 PRO A N 1
ATOM 655 C CA . PRO A 1 82 ? -7.349 11.633 2.176 1.00 82.38 82 PRO A CA 1
ATOM 656 C C . PRO A 1 82 ? -6.426 11.624 0.953 1.00 82.38 82 PRO A C 1
ATOM 658 O O . PRO A 1 82 ? -5.488 10.832 0.894 1.00 82.38 82 PRO A O 1
ATOM 661 N N . GLN A 1 83 ? -6.658 12.522 -0.010 1.00 78.44 83 GLN A N 1
ATOM 662 C CA . GLN A 1 83 ? -5.853 12.564 -1.240 1.00 78.44 83 GLN A CA 1
ATOM 663 C C . GLN A 1 83 ? -4.367 12.768 -0.948 1.00 78.44 83 GLN A C 1
ATOM 665 O O . GLN A 1 83 ? -3.538 12.185 -1.630 1.00 78.44 83 GLN A O 1
ATOM 670 N N . GLU A 1 84 ? -4.037 13.546 0.085 1.00 74.81 84 GLU A N 1
ATOM 671 C CA . GLU A 1 84 ? -2.656 13.761 0.513 1.00 74.81 84 GLU A CA 1
ATOM 672 C C . GLU A 1 84 ? -1.974 12.424 0.818 1.00 74.81 84 GLU A C 1
ATOM 674 O O . GLU A 1 84 ? -0.933 12.139 0.249 1.00 74.81 84 GLU A O 1
ATOM 679 N N . LEU A 1 85 ? -2.629 11.517 1.547 1.00 74.00 85 LEU A N 1
ATOM 680 C CA . LEU A 1 85 ? -2.115 10.172 1.823 1.00 74.00 85 LEU A CA 1
ATOM 681 C C . LEU A 1 85 ? -1.831 9.352 0.550 1.00 74.00 85 LEU A C 1
ATOM 683 O O . LEU A 1 85 ? -0.897 8.557 0.514 1.00 74.00 85 LEU A O 1
ATOM 687 N N . LEU A 1 86 ? -2.643 9.536 -0.491 1.00 73.00 86 LEU A N 1
ATOM 688 C CA . LEU A 1 86 ? -2.518 8.838 -1.775 1.00 73.00 86 LEU A CA 1
ATOM 689 C C . LEU A 1 86 ? -1.481 9.495 -2.701 1.00 73.00 86 LEU A C 1
ATOM 691 O O . LEU A 1 86 ? -0.976 8.849 -3.616 1.00 73.00 86 LEU A O 1
ATOM 695 N N . MET A 1 87 ? -1.167 10.768 -2.458 1.00 66.94 87 MET A N 1
ATOM 696 C CA . MET A 1 87 ? -0.098 11.523 -3.119 1.00 66.94 87 MET A CA 1
ATOM 697 C C . MET A 1 87 ? 1.262 11.319 -2.444 1.00 66.94 87 MET A C 1
ATOM 699 O O . MET A 1 87 ? 2.298 11.609 -3.041 1.00 66.94 87 MET A O 1
ATOM 703 N N . VAL A 1 88 ? 1.260 10.867 -1.190 1.00 58.12 88 VAL A N 1
ATOM 704 C CA . VAL A 1 88 ? 2.414 10.914 -0.299 1.00 58.12 88 VAL A CA 1
ATOM 705 C C . VAL A 1 88 ? 3.521 9.954 -0.753 1.00 58.12 88 VAL A C 1
ATOM 707 O O . VAL A 1 88 ? 3.479 8.731 -0.595 1.00 58.12 88 VAL A O 1
ATOM 710 N N . SER A 1 89 ? 4.593 10.578 -1.239 1.00 56.34 89 SER A N 1
ATO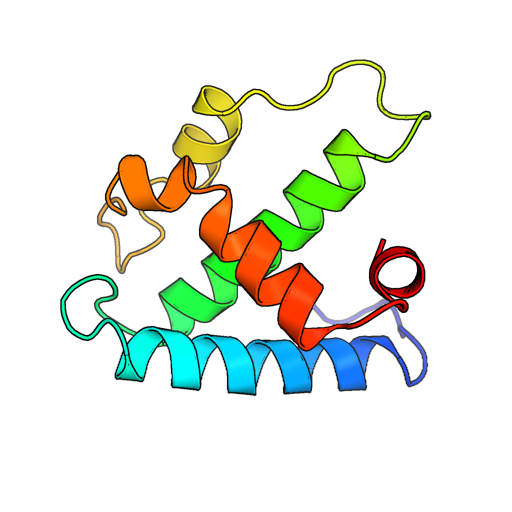M 711 C CA . SER A 1 89 ? 5.948 10.042 -1.367 1.00 56.34 89 SER A CA 1
ATOM 712 C C . SER A 1 89 ? 6.489 9.443 -0.067 1.00 56.34 89 SER A C 1
ATOM 714 O O . SER A 1 89 ? 7.409 8.630 -0.121 1.00 56.34 89 SER A O 1
ATOM 716 N N . ASP A 1 90 ? 5.940 9.803 1.095 1.00 56.84 90 ASP A N 1
ATOM 717 C CA . ASP A 1 90 ? 6.413 9.336 2.405 1.00 56.84 90 ASP A CA 1
ATOM 718 C C . ASP A 1 90 ? 6.003 7.900 2.709 1.00 56.84 90 ASP A C 1
ATOM 720 O O . ASP A 1 90 ? 6.710 7.229 3.446 1.00 56.84 90 ASP A O 1
ATOM 724 N N . LEU A 1 91 ? 4.915 7.387 2.128 1.00 60.19 91 LEU A N 1
ATOM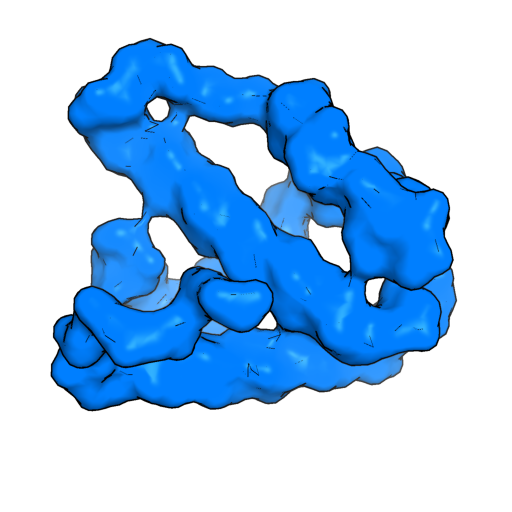 725 C CA . LEU A 1 91 ? 4.546 5.977 2.256 1.00 60.19 91 LEU A CA 1
ATOM 726 C C . LEU A 1 91 ? 5.500 5.118 1.435 1.00 60.19 91 LEU A C 1
ATOM 728 O O . LEU A 1 91 ? 6.009 4.112 1.924 1.00 60.19 91 LEU A O 1
ATOM 732 N N . ASN A 1 92 ? 5.819 5.579 0.224 1.00 63.12 92 ASN A N 1
ATOM 733 C CA . ASN A 1 92 ? 6.865 4.975 -0.586 1.00 63.12 92 ASN A CA 1
ATOM 734 C C . ASN A 1 92 ? 8.230 5.070 0.115 1.00 63.12 92 ASN A C 1
ATOM 736 O O . ASN A 1 92 ? 8.951 4.087 0.195 1.00 63.12 92 ASN A O 1
ATOM 740 N N . SER A 1 93 ? 8.560 6.219 0.707 1.00 62.69 93 SER A N 1
ATOM 741 C CA . SER A 1 93 ? 9.821 6.419 1.435 1.00 62.69 93 SER A CA 1
ATOM 742 C C . SER A 1 93 ? 9.891 5.603 2.727 1.00 62.69 93 SER A C 1
ATOM 744 O O . SER A 1 93 ? 10.948 5.070 3.053 1.00 62.69 93 SER A O 1
ATOM 746 N N . ALA A 1 94 ? 8.781 5.459 3.454 1.00 62.41 94 ALA A N 1
ATOM 747 C CA . ALA A 1 94 ? 8.681 4.609 4.635 1.00 62.41 94 ALA A CA 1
ATOM 748 C C . ALA A 1 94 ? 8.841 3.136 4.255 1.00 62.41 94 ALA A C 1
ATOM 750 O O . ALA A 1 94 ? 9.552 2.406 4.942 1.00 62.41 94 ALA A O 1
ATOM 751 N N . PHE A 1 95 ? 8.246 2.721 3.135 1.00 62.12 95 PHE A N 1
ATOM 752 C CA . PHE A 1 95 ? 8.416 1.381 2.590 1.00 62.12 95 PHE A CA 1
ATOM 753 C C . PHE A 1 95 ? 9.867 1.124 2.162 1.00 62.12 95 PHE A C 1
ATOM 755 O O . PHE A 1 95 ? 10.467 0.159 2.624 1.00 62.12 95 PHE A O 1
ATOM 762 N N . VAL A 1 96 ? 10.469 2.039 1.393 1.00 63.22 96 VAL A N 1
ATOM 763 C CA . VAL A 1 96 ? 11.886 1.996 0.981 1.00 63.22 96 VAL A CA 1
ATOM 764 C C . VAL A 1 96 ? 12.816 1.932 2.199 1.00 63.22 96 VAL A C 1
ATOM 766 O O . VAL A 1 96 ? 13.772 1.157 2.221 1.00 63.22 96 VAL A O 1
ATOM 769 N N . SER A 1 97 ? 12.522 2.715 3.239 1.00 62.25 97 SER A N 1
ATOM 770 C CA . SER A 1 97 ? 13.274 2.730 4.499 1.00 62.25 97 SER A CA 1
ATOM 771 C C . SER A 1 97 ? 13.165 1.400 5.257 1.00 62.25 97 SER A C 1
ATOM 773 O O . SER A 1 97 ? 14.154 0.923 5.812 1.00 62.25 97 SER A O 1
ATOM 775 N N . LEU A 1 98 ? 11.992 0.757 5.234 1.00 57.25 98 LEU A N 1
ATOM 776 C CA . LEU A 1 98 ? 11.759 -0.550 5.859 1.00 57.25 98 LEU A CA 1
ATOM 777 C C . LEU A 1 98 ? 12.369 -1.715 5.072 1.00 57.25 98 LEU A C 1
ATOM 779 O O . LEU A 1 98 ? 12.839 -2.674 5.683 1.00 57.25 98 LEU A O 1
ATOM 783 N N . SER A 1 99 ? 12.388 -1.641 3.740 1.00 53.56 99 SER A N 1
ATOM 784 C CA . SER A 1 99 ? 12.977 -2.676 2.880 1.00 53.56 99 SER A CA 1
ATOM 785 C C . SER A 1 99 ? 14.504 -2.575 2.755 1.00 53.56 99 SER A C 1
ATOM 787 O O . SER A 1 99 ? 15.144 -3.515 2.279 1.00 53.56 99 SER A O 1
ATOM 789 N N . GLY A 1 100 ? 15.108 -1.452 3.162 1.00 58.62 100 GLY A N 1
ATOM 790 C CA . GLY A 1 100 ? 16.539 -1.187 2.984 1.00 58.62 100 GLY A CA 1
ATOM 791 C C . GLY A 1 100 ? 16.963 -1.185 1.506 1.00 58.62 100 GLY A C 1
ATOM 792 O O . GLY A 1 100 ? 16.147 -0.965 0.615 1.00 58.62 100 GLY A O 1
ATOM 793 N N . SER A 1 101 ? 18.238 -1.486 1.224 1.00 50.41 101 SER A N 1
ATOM 794 C CA . SER A 1 101 ? 18.812 -1.593 -0.135 1.00 50.41 101 SER A CA 1
ATOM 795 C C . SER A 1 101 ? 18.241 -2.734 -0.993 1.00 50.41 101 SER A C 1
ATOM 797 O O . SER A 1 101 ? 18.729 -2.980 -2.091 1.00 50.41 101 SER A O 1
ATOM 799 N N . GLN A 1 102 ? 17.235 -3.453 -0.493 1.00 49.00 102 GLN A N 1
ATOM 800 C CA . GLN A 1 102 ? 16.602 -4.578 -1.168 1.00 49.00 102 GLN A CA 1
ATOM 801 C C . GLN A 1 102 ? 15.348 -4.188 -1.944 1.00 49.00 102 GLN A C 1
ATOM 803 O O . GLN A 1 102 ? 14.710 -5.087 -2.468 1.00 49.00 102 GLN A O 1
ATOM 808 N N . THR A 1 103 ? 14.993 -2.903 -2.037 1.00 51.28 103 THR A N 1
ATOM 809 C CA . THR A 1 103 ? 13.811 -2.399 -2.760 1.00 51.28 103 THR A CA 1
ATOM 810 C C . THR A 1 103 ? 13.610 -3.056 -4.127 1.00 51.28 103 THR A C 1
ATOM 812 O O . THR A 1 103 ? 12.497 -3.458 -4.432 1.00 51.28 103 THR A O 1
ATOM 815 N N . GLU A 1 104 ? 14.676 -3.270 -4.903 1.00 48.78 104 GLU A N 1
ATOM 816 C CA . GLU A 1 104 ? 14.614 -3.937 -6.216 1.00 48.78 104 GLU A CA 1
ATOM 817 C C . GLU A 1 104 ? 14.136 -5.400 -6.166 1.00 48.78 104 GLU A C 1
ATOM 819 O O . GLU A 1 104 ? 13.599 -5.891 -7.148 1.00 48.78 104 GLU A O 1
ATOM 824 N N . ALA A 1 105 ? 14.285 -6.095 -5.035 1.00 47.28 105 ALA A N 1
ATOM 825 C CA . ALA A 1 105 ? 13.800 -7.466 -4.845 1.00 47.28 105 ALA A CA 1
ATOM 826 C C . ALA A 1 105 ? 12.289 -7.543 -4.550 1.00 47.28 105 ALA A C 1
ATOM 828 O O . ALA A 1 105 ? 11.723 -8.634 -4.507 1.00 47.28 105 ALA A O 1
ATOM 829 N N . TRP A 1 106 ? 11.640 -6.397 -4.323 1.00 52.25 106 TRP A N 1
ATOM 830 C CA . TRP A 1 106 ? 10.199 -6.290 -4.081 1.00 52.25 106 TRP A CA 1
ATOM 831 C C . TRP A 1 106 ? 9.416 -5.901 -5.344 1.00 52.25 106 TRP A C 1
ATOM 833 O O . TRP A 1 106 ? 8.185 -5.848 -5.280 1.00 52.25 106 TRP A O 1
ATOM 843 N N . PHE A 1 107 ? 10.108 -5.621 -6.460 1.00 51.62 107 PHE A N 1
ATOM 844 C CA . PHE A 1 107 ? 9.545 -5.089 -7.706 1.00 51.62 107 PHE A CA 1
ATOM 845 C C . PHE A 1 107 ? 9.695 -6.039 -8.895 1.00 51.62 107 PHE A C 1
ATOM 847 O O . PHE A 1 107 ? 10.792 -6.604 -9.090 1.00 51.62 107 PHE A O 1
#

InterPro domains:
  IPR000904 Sec7 domain [PF01369] (1-86)
  IPR000904 Sec7 domain [PS50190] (1-86)
  IPR000904 Sec7 domain [SM00222] (1-93)
  IPR000904 Sec7 domain [cd00171] (1-87)
  IPR023394 Sec7, C-terminal domain superfamily [G3DSA:1.10.1000.11] (1-98)
  IPR035999 Sec7 domain superfamily [SSF48425] (1-86)